Protein AF-A0A4Z1J0L3-F1 (afdb_monomer)

Foldseek 3Di:
DDFDPDFDWAFQDDDDDDDDDRDTDGDTQPDDDDDFDKDKDKDWDWDFAPPPVQDPVTDIDGPDIDIDDIDGDDPPPDPDDDDDPVRVVVLVSCVVVVHPHDDDDD

Organism: NCBI:txid278944

Secondary structure (DSSP, 8-state):
-BS----PPEE----SSS-----EE---TT-B--S-EEE-PEEEEEEEE--GGG-TT-EEEEEEEEEPPPEEEPSSS---PPP-HHHHHHHHHHHHTT---PPPP-

Structure (mmCIF, N/CA/C/O backbone):
data_AF-A0A4Z1J0L3-F1
#
_entry.id   AF-A0A4Z1J0L3-F1
#
loop_
_atom_site.group_PDB
_atom_site.id
_atom_site.type_symbol
_atom_site.label_atom_id
_atom_site.label_alt_id
_atom_site.label_comp_id
_atom_site.label_asym_id
_atom_site.label_entity_id
_atom_site.label_seq_id
_atom_site.pdbx_PDB_ins_code
_atom_site.Cartn_x
_atom_site.Cartn_y
_atom_site.Cartn_z
_atom_site.occupancy
_atom_site.B_iso_or_equiv
_atom_site.auth_seq_id
_atom_site.auth_comp_id
_atom_site.auth_asym_id
_atom_site.auth_atom_id
_atom_site.pdbx_PDB_model_num
ATOM 1 N N . MET A 1 1 ? 6.458 0.326 13.844 1.00 60.66 1 MET A N 1
ATOM 2 C CA . MET A 1 1 ? 5.663 -0.163 12.704 1.00 60.66 1 MET A CA 1
ATOM 3 C C . MET A 1 1 ? 6.322 -1.449 12.302 1.00 60.66 1 MET A C 1
ATOM 5 O O . MET A 1 1 ? 7.530 -1.417 12.104 1.00 60.66 1 MET A O 1
ATOM 9 N N . ASP A 1 2 ? 5.549 -2.521 12.225 1.00 79.81 2 ASP A N 1
ATOM 10 C CA . ASP A 1 2 ? 6.042 -3.841 11.836 1.00 79.81 2 ASP A CA 1
ATOM 11 C C . ASP A 1 2 ? 5.273 -4.323 10.597 1.00 79.81 2 ASP A C 1
ATOM 13 O O . ASP A 1 2 ? 4.259 -3.725 10.220 1.00 79.81 2 ASP A O 1
ATOM 17 N N . GLY A 1 3 ? 5.772 -5.390 9.970 1.00 80.50 3 GLY A N 1
ATOM 18 C CA . GLY A 1 3 ? 5.168 -6.009 8.791 1.00 80.50 3 GLY A CA 1
ATOM 19 C C . GL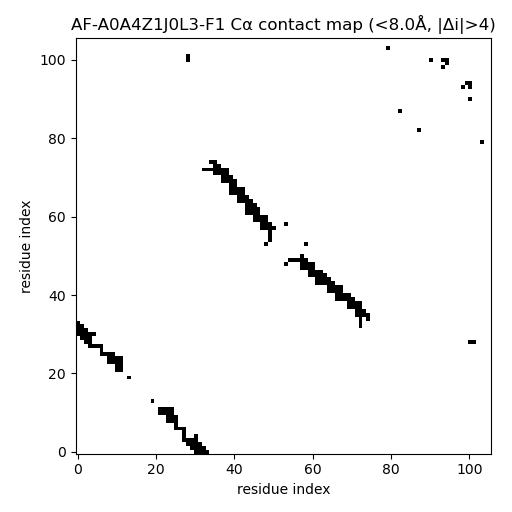Y A 1 3 ? 5.782 -5.587 7.458 1.00 80.50 3 GLY A C 1
ATOM 20 O O . GLY A 1 3 ? 6.717 -4.786 7.381 1.00 80.50 3 GLY A O 1
ATOM 21 N N . LYS A 1 4 ? 5.257 -6.170 6.378 1.00 83.06 4 LYS A N 1
ATOM 22 C CA . LYS A 1 4 ? 5.726 -5.919 5.012 1.00 83.06 4 LYS A CA 1
ATOM 23 C C . LYS A 1 4 ? 5.183 -4.573 4.509 1.00 83.06 4 LYS A C 1
ATOM 25 O O . LYS A 1 4 ? 3.983 -4.420 4.308 1.00 83.06 4 LYS A O 1
ATOM 30 N N . ALA A 1 5 ? 6.077 -3.609 4.279 1.00 86.06 5 ALA A N 1
ATOM 31 C CA . ALA A 1 5 ? 5.736 -2.256 3.812 1.00 86.06 5 ALA A CA 1
ATOM 32 C C . ALA A 1 5 ? 5.847 -2.064 2.285 1.00 86.06 5 ALA A C 1
ATOM 34 O O . ALA A 1 5 ? 5.616 -0.968 1.781 1.00 86.06 5 ALA A O 1
ATOM 35 N N . ALA A 1 6 ? 6.221 -3.113 1.553 1.00 89.56 6 ALA A N 1
ATOM 36 C CA . ALA A 1 6 ? 6.353 -3.101 0.102 1.00 89.56 6 ALA A CA 1
ATOM 37 C C . ALA A 1 6 ? 5.586 -4.280 -0.492 1.00 89.56 6 ALA A C 1
ATOM 39 O O . ALA A 1 6 ? 5.613 -5.380 0.060 1.00 89.56 6 ALA A O 1
ATOM 40 N N . ASP A 1 7 ? 4.938 -4.066 -1.629 1.00 90.88 7 ASP A N 1
ATOM 41 C CA . ASP A 1 7 ? 4.246 -5.124 -2.348 1.00 90.88 7 ASP A CA 1
ATOM 42 C C . ASP A 1 7 ? 4.419 -4.969 -3.859 1.00 90.88 7 ASP A C 1
ATOM 44 O O . ASP A 1 7 ? 4.763 -3.894 -4.348 1.00 90.88 7 ASP A O 1
ATOM 48 N N . SER A 1 8 ? 4.233 -6.067 -4.588 1.00 89.94 8 SER A N 1
ATOM 49 C CA . SER A 1 8 ? 4.215 -6.058 -6.053 1.00 89.94 8 SER A CA 1
ATOM 50 C C . SER A 1 8 ? 2.796 -5.822 -6.562 1.00 89.94 8 SER A C 1
ATOM 52 O O . SER A 1 8 ? 1.829 -6.082 -5.856 1.00 89.94 8 SER A O 1
ATOM 54 N N . ALA A 1 9 ? 2.666 -5.315 -7.785 1.00 89.25 9 ALA A N 1
ATOM 55 C CA . ALA A 1 9 ? 1.359 -5.101 -8.392 1.00 89.25 9 ALA A CA 1
ATOM 56 C C . ALA A 1 9 ? 0.695 -6.447 -8.728 1.00 89.25 9 ALA A C 1
ATOM 58 O O . ALA A 1 9 ? 1.249 -7.232 -9.501 1.00 89.25 9 ALA A O 1
ATOM 59 N N . HIS A 1 10 ? -0.505 -6.682 -8.195 1.00 89.56 10 HIS A N 1
ATOM 60 C CA . HIS A 1 10 ? -1.315 -7.863 -8.506 1.00 89.56 10 HIS A CA 1
ATOM 61 C C . HIS A 1 10 ? -2.397 -7.491 -9.524 1.00 89.56 10 HIS A C 1
ATOM 63 O O . HIS A 1 10 ? -3.227 -6.623 -9.233 1.00 89.56 10 HIS A O 1
ATOM 69 N N . PRO A 1 11 ? -2.402 -8.079 -10.731 1.00 87.69 11 PRO A N 1
ATOM 70 C CA . PRO A 1 11 ? -3.340 -7.697 -11.780 1.00 87.69 11 PRO A CA 1
ATOM 71 C C . PRO A 1 11 ? -4.773 -8.112 -11.430 1.00 87.69 11 PRO A C 1
ATOM 73 O O . PRO A 1 11 ? -5.037 -9.255 -11.071 1.00 87.69 11 PRO A O 1
ATOM 76 N N . ILE A 1 12 ? -5.734 -7.202 -11.602 1.00 84.81 12 ILE A N 1
ATOM 77 C CA . ILE A 1 12 ? -7.154 -7.510 -11.415 1.00 84.81 12 ILE A CA 1
ATOM 78 C C . ILE A 1 12 ? -7.697 -8.089 -12.722 1.00 84.81 12 ILE A C 1
ATOM 80 O O . ILE A 1 12 ? -7.923 -7.364 -13.694 1.00 84.81 12 ILE A O 1
ATOM 84 N N . ALA A 1 13 ? -7.945 -9.399 -12.749 1.00 70.75 13 ALA A N 1
ATOM 85 C CA . ALA A 1 13 ? -8.569 -10.055 -13.892 1.00 70.75 13 ALA A CA 1
ATOM 86 C C . ALA A 1 13 ? -10.034 -9.602 -14.043 1.00 70.75 13 ALA A C 1
ATOM 88 O O . ALA A 1 13 ? -10.950 -10.158 -13.436 1.00 70.75 13 ALA A O 1
ATOM 89 N N . GLN A 1 14 ? -10.288 -8.583 -14.866 1.00 63.62 14 GLN A N 1
ATOM 90 C CA . GLN A 1 14 ? -11.655 -8.221 -15.233 1.00 63.62 14 GLN A CA 1
ATOM 91 C C . GLN A 1 14 ? -12.171 -9.182 -16.309 1.00 63.62 14 GLN A C 1
ATOM 93 O O . GLN A 1 14 ? -11.582 -9.315 -17.385 1.00 63.62 14 GLN A O 1
ATOM 98 N N . ASN A 1 15 ? -13.297 -9.850 -16.034 1.00 53.78 15 ASN A N 1
ATOM 99 C CA . ASN A 1 15 ? -13.994 -10.651 -17.036 1.00 53.78 15 ASN A CA 1
ATOM 100 C C . ASN A 1 15 ? -14.260 -9.794 -18.284 1.00 53.78 15 ASN A C 1
ATOM 102 O O . ASN A 1 15 ? -14.799 -8.692 -18.202 1.00 53.78 15 ASN A O 1
ATOM 106 N N . ARG A 1 16 ? -13.819 -10.320 -19.430 1.00 50.62 16 ARG A N 1
ATOM 107 C CA . ARG A 1 16 ? -13.661 -9.680 -20.745 1.00 50.62 16 ARG A CA 1
ATOM 108 C C . ARG A 1 16 ? -14.931 -9.025 -21.308 1.00 50.62 16 ARG A C 1
ATOM 110 O O . ARG A 1 16 ? -15.495 -9.490 -22.297 1.00 50.62 16 ARG A O 1
ATOM 117 N N . SER A 1 17 ? -15.348 -7.895 -20.757 1.00 48.12 17 SER A N 1
ATOM 118 C CA . SER A 1 17 ? -16.427 -7.091 -21.327 1.00 48.12 17 SER A CA 1
ATOM 119 C C . SER A 1 17 ? -16.141 -5.600 -21.182 1.00 48.12 17 SER A C 1
ATOM 121 O O . SER A 1 17 ? -16.439 -4.995 -20.163 1.00 48.12 17 SER A O 1
ATOM 123 N N . ARG A 1 18 ? -15.642 -5.035 -22.292 1.00 48.31 18 ARG A N 1
ATOM 124 C CA . ARG A 1 18 ? -15.574 -3.604 -22.644 1.00 48.31 18 ARG A CA 1
ATOM 125 C C . ARG A 1 18 ? -14.543 -2.762 -21.877 1.00 48.31 18 ARG A C 1
ATOM 127 O O . ARG A 1 18 ? -14.848 -2.142 -20.869 1.00 48.31 18 ARG A O 1
ATOM 134 N N . GLY A 1 19 ? -13.365 -2.641 -22.497 1.00 50.09 19 GLY A N 1
ATOM 135 C CA . GLY A 1 19 ? -12.311 -1.691 -22.140 1.00 50.09 19 GLY A CA 1
ATOM 136 C C . GLY A 1 19 ? -11.351 -2.272 -21.113 1.00 50.09 19 GLY A C 1
ATOM 137 O O . GLY A 1 19 ? -11.691 -2.362 -19.941 1.00 50.09 19 GLY A O 1
ATOM 138 N N . VAL A 1 20 ? -10.160 -2.675 -21.560 1.00 52.72 20 VAL A N 1
ATOM 139 C CA . VAL A 1 20 ? -9.071 -3.091 -20.670 1.00 52.72 20 VAL A CA 1
ATOM 140 C C . VAL A 1 20 ? -8.729 -1.889 -19.798 1.00 52.72 20 VAL A C 1
ATOM 142 O O . VAL A 1 20 ? -8.154 -0.914 -20.273 1.00 52.72 20 VAL A O 1
ATOM 145 N N . ARG A 1 21 ? -9.161 -1.904 -18.540 1.00 57.72 21 ARG A N 1
ATOM 146 C CA . ARG A 1 21 ? -8.555 -1.049 -17.529 1.00 57.72 21 ARG A CA 1
ATOM 147 C C . ARG A 1 21 ? -7.432 -1.880 -16.935 1.00 57.72 21 ARG A C 1
ATOM 149 O O . ARG A 1 21 ? -7.724 -2.859 -16.253 1.00 57.72 21 ARG A O 1
ATOM 156 N N . ASP A 1 22 ? -6.190 -1.503 -17.227 1.00 74.25 22 ASP A N 1
ATOM 157 C CA . ASP A 1 22 ? -4.996 -2.041 -16.573 1.00 74.25 22 ASP A CA 1
ATOM 158 C C . ASP A 1 22 ? -5.059 -1.655 -15.093 1.00 74.25 22 ASP A C 1
ATOM 160 O O . ASP A 1 22 ? -4.598 -0.597 -14.670 1.00 74.25 22 ASP A O 1
ATOM 164 N N . GLN A 1 23 ? -5.766 -2.469 -14.315 1.00 84.50 23 GLN A N 1
ATOM 165 C CA . GLN A 1 23 ? -5.942 -2.280 -12.887 1.00 84.50 23 GLN A CA 1
ATOM 166 C C . GLN A 1 23 ? -5.125 -3.324 -12.157 1.00 84.50 23 GLN A C 1
ATOM 168 O O . GLN A 1 23 ? -5.178 -4.513 -12.470 1.00 84.50 23 GLN A O 1
ATOM 173 N N . ALA A 1 24 ? -4.413 -2.860 -11.145 1.00 88.62 24 ALA A N 1
ATOM 174 C CA . ALA A 1 24 ? -3.740 -3.706 -10.190 1.00 88.62 24 ALA A CA 1
ATOM 175 C C . ALA A 1 24 ? -4.134 -3.286 -8.778 1.00 88.62 24 ALA A C 1
ATOM 177 O O . ALA A 1 24 ? -4.603 -2.165 -8.552 1.00 88.62 24 ALA A O 1
ATOM 178 N N . TYR A 1 25 ? -3.937 -4.192 -7.834 1.00 90.94 25 TYR A N 1
ATOM 179 C CA . TYR A 1 25 ? -4.018 -3.893 -6.418 1.00 90.94 25 TYR A CA 1
ATOM 180 C C . TYR A 1 25 ? -2.677 -4.168 -5.737 1.00 90.94 25 TYR A C 1
ATOM 182 O O . TYR A 1 25 ? -1.829 -4.890 -6.257 1.00 90.94 25 TYR A O 1
ATOM 190 N N . PHE A 1 26 ? -2.517 -3.575 -4.558 1.00 90.88 26 PHE A N 1
ATOM 191 C CA . PHE A 1 26 ? -1.401 -3.800 -3.646 1.00 90.88 26 PHE A CA 1
ATOM 192 C C . PHE A 1 26 ? -1.986 -4.195 -2.294 1.00 90.88 26 PHE A C 1
ATOM 194 O O . PHE A 1 26 ? -3.007 -3.632 -1.879 1.00 90.88 26 PHE A O 1
ATOM 201 N N . PHE A 1 27 ? -1.371 -5.158 -1.620 1.00 90.44 27 PHE A N 1
ATOM 202 C CA . PHE A 1 27 ? -1.908 -5.746 -0.403 1.00 90.44 27 PHE A CA 1
ATOM 203 C C . PHE A 1 27 ? -0.851 -5.788 0.706 1.00 90.44 27 PHE A C 1
ATOM 205 O O . PHE A 1 27 ? 0.236 -6.336 0.549 1.00 90.44 27 PHE A O 1
ATOM 212 N N . PHE A 1 28 ? -1.185 -5.194 1.854 1.00 89.88 28 PHE A N 1
ATOM 213 C CA . PHE A 1 28 ? -0.291 -5.054 3.008 1.00 89.88 28 PHE A CA 1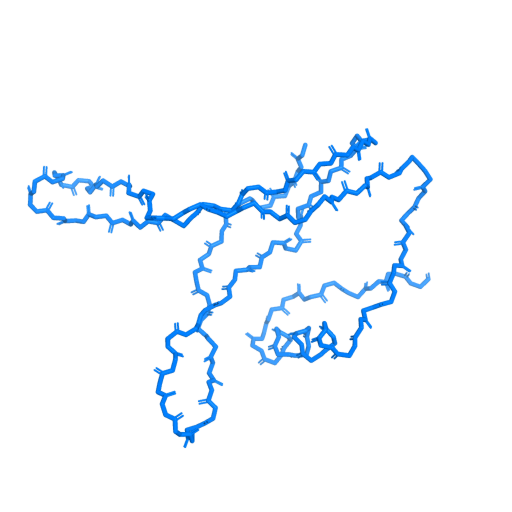
ATOM 214 C C . PHE A 1 28 ? -0.949 -5.674 4.257 1.00 89.88 28 PHE A C 1
ATOM 216 O O . PHE A 1 28 ? -1.387 -4.931 5.138 1.00 89.88 28 PHE A O 1
ATOM 223 N N . PRO A 1 29 ? -1.093 -7.014 4.325 1.00 85.62 29 PRO A N 1
ATOM 224 C CA . PRO A 1 29 ? -1.864 -7.686 5.380 1.00 85.62 29 PRO A CA 1
ATOM 225 C C . PRO A 1 29 ? -1.273 -7.493 6.778 1.00 85.62 29 PRO A C 1
ATOM 227 O O . PRO A 1 29 ? -2.016 -7.394 7.750 1.00 85.62 29 PRO A O 1
ATOM 230 N N . ASP A 1 30 ? 0.053 -7.393 6.862 1.00 84.88 30 ASP A N 1
ATOM 231 C CA . ASP A 1 30 ? 0.781 -7.404 8.133 1.00 84.88 30 ASP A CA 1
ATOM 232 C C . ASP A 1 30 ? 1.172 -6.005 8.618 1.00 84.88 30 ASP A C 1
ATOM 234 O O . ASP A 1 30 ? 1.929 -5.871 9.578 1.00 84.88 30 ASP A O 1
ATOM 238 N N . LEU A 1 31 ? 0.705 -4.947 7.947 1.00 87.81 31 LEU A N 1
ATOM 239 C CA . LEU A 1 31 ? 1.056 -3.579 8.314 1.00 87.81 31 LEU A CA 1
ATOM 240 C C . LEU A 1 31 ? 0.435 -3.210 9.670 1.00 87.81 31 LEU A C 1
ATOM 242 O O . LEU A 1 31 ? -0.768 -2.967 9.768 1.00 87.81 31 LEU A O 1
ATOM 246 N N . ALA A 1 32 ? 1.274 -3.104 10.703 1.00 86.44 32 ALA A N 1
ATOM 247 C CA . ALA A 1 32 ? 0.843 -2.823 12.071 1.00 86.44 32 ALA A CA 1
ATOM 248 C C . ALA A 1 32 ? 1.374 -1.480 12.606 1.00 86.44 32 ALA A C 1
ATOM 250 O O . ALA A 1 32 ? 2.568 -1.159 12.516 1.00 86.44 32 ALA A O 1
ATOM 251 N N . ILE A 1 33 ? 0.478 -0.705 13.227 1.00 88.44 33 ILE A N 1
ATOM 252 C CA . ILE A 1 33 ? 0.790 0.534 13.951 1.00 88.44 33 ILE A CA 1
ATOM 253 C C . ILE A 1 33 ? 0.495 0.305 15.435 1.00 88.44 33 ILE A C 1
ATOM 255 O O . ILE A 1 33 ? -0.659 0.162 15.819 1.00 88.44 33 ILE A O 1
ATOM 259 N N . HIS A 1 34 ? 1.543 0.279 16.257 1.00 86.81 34 HIS A N 1
ATOM 260 C CA . HIS A 1 34 ? 1.434 -0.066 17.684 1.00 86.81 34 HIS A CA 1
ATOM 261 C C . HIS A 1 34 ? 1.171 1.127 18.599 1.00 86.81 34 HIS A C 1
ATOM 263 O O . HIS A 1 34 ? 0.660 0.963 19.699 1.00 86.81 34 HIS A O 1
ATOM 269 N N . ALA A 1 35 ? 1.567 2.325 18.172 1.00 90.31 35 ALA A N 1
ATOM 270 C CA . ALA A 1 35 ? 1.397 3.529 18.970 1.00 90.31 35 ALA A CA 1
ATOM 271 C C . ALA A 1 35 ? 0.028 4.164 18.675 1.00 90.31 35 ALA A C 1
ATOM 273 O O . ALA A 1 35 ? -0.292 4.365 17.497 1.00 90.31 35 ALA A O 1
ATOM 274 N N . PRO A 1 36 ? -0.766 4.513 19.704 1.00 91.94 36 PRO A N 1
ATOM 275 C CA . PRO A 1 36 ? -1.988 5.277 19.515 1.00 91.94 36 PRO A CA 1
ATOM 276 C C . PRO A 1 36 ? -1.702 6.635 18.874 1.00 91.94 36 PRO A C 1
ATOM 278 O O . PRO A 1 36 ? -0.704 7.294 19.175 1.00 91.94 36 PRO A O 1
ATOM 281 N N . GLY A 1 37 ? -2.595 7.076 17.993 1.00 93.44 37 GLY A N 1
ATOM 282 C CA . GLY A 1 37 ? -2.428 8.337 17.286 1.00 93.44 37 GLY A CA 1
ATOM 283 C C . GLY A 1 37 ? -3.223 8.426 15.993 1.00 93.44 37 GLY A C 1
ATOM 284 O O . GLY A 1 37 ? -3.956 7.517 15.603 1.00 93.44 37 GLY A O 1
ATOM 285 N N . ARG A 1 38 ? -3.074 9.561 15.309 1.00 94.50 38 ARG A N 1
ATOM 286 C CA . ARG A 1 38 ? -3.706 9.814 14.014 1.00 94.50 38 ARG A CA 1
ATOM 287 C C . ARG A 1 38 ? -2.657 9.781 12.913 1.00 94.50 38 ARG A C 1
ATOM 289 O O . ARG A 1 38 ? -1.760 10.619 12.878 1.00 94.50 38 ARG A O 1
ATOM 296 N N . TYR A 1 39 ? -2.828 8.855 11.983 1.00 94.31 39 TYR A N 1
ATOM 297 C CA . TYR A 1 39 ? -1.883 8.571 10.913 1.00 94.31 39 TYR A CA 1
ATOM 298 C C . TYR A 1 39 ? -2.512 8.805 9.539 1.00 94.31 39 TYR A C 1
ATOM 300 O O . TYR A 1 39 ? -3.734 8.840 9.378 1.00 94.31 39 TYR A O 1
ATOM 308 N N . ARG A 1 40 ? -1.661 8.961 8.529 1.00 95.31 40 ARG A N 1
ATOM 309 C CA . ARG A 1 40 ? -1.992 8.747 7.117 1.00 95.31 40 ARG A CA 1
ATOM 310 C C . ARG A 1 40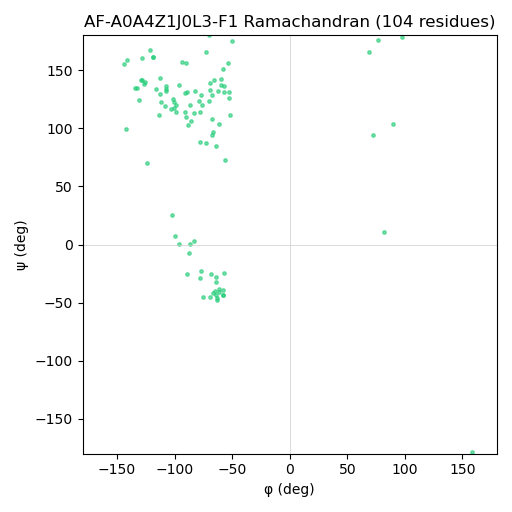 ? -0.932 7.818 6.555 1.00 95.31 40 ARG A C 1
ATOM 312 O O . ARG A 1 40 ? 0.235 7.945 6.925 1.00 95.31 40 ARG A O 1
ATOM 319 N N . LEU A 1 41 ? -1.336 6.896 5.695 1.00 93.19 41 LEU A N 1
ATOM 320 C CA . LEU A 1 41 ? -0.391 6.076 4.955 1.00 93.19 41 LEU A CA 1
ATOM 321 C C . LEU A 1 41 ? -0.100 6.787 3.638 1.00 93.19 41 LEU A C 1
ATOM 323 O O . LEU A 1 41 ? -1.035 7.181 2.943 1.00 93.19 41 LEU A O 1
ATOM 327 N N . ARG A 1 42 ? 1.181 6.946 3.312 1.00 95.19 42 ARG A N 1
ATOM 328 C CA . ARG A 1 42 ? 1.614 7.380 1.986 1.00 95.19 42 ARG A CA 1
ATOM 329 C C . ARG A 1 42 ? 2.025 6.152 1.197 1.00 95.19 42 ARG A C 1
ATO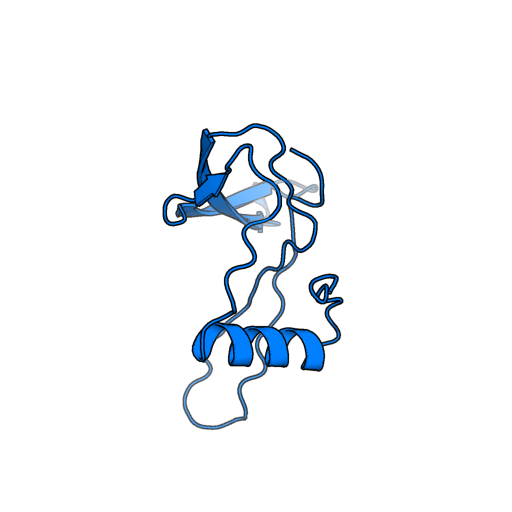M 331 O O . ARG A 1 42 ? 2.941 5.444 1.611 1.00 95.19 42 ARG A O 1
ATOM 338 N N . ILE A 1 43 ? 1.354 5.917 0.081 1.00 93.25 43 ILE A N 1
ATOM 339 C CA . ILE A 1 43 ? 1.660 4.834 -0.845 1.00 93.25 43 ILE A CA 1
ATOM 340 C C . ILE A 1 43 ? 2.433 5.432 -2.013 1.00 93.25 43 ILE A C 1
ATOM 342 O O . ILE A 1 43 ? 1.946 6.353 -2.666 1.00 93.25 43 ILE A O 1
ATOM 346 N N . SER A 1 44 ? 3.633 4.915 -2.257 1.00 94.56 44 SER A N 1
ATOM 347 C CA . SER A 1 44 ? 4.493 5.351 -3.355 1.00 94.56 44 SER A CA 1
ATOM 348 C C . SER A 1 44 ? 4.603 4.242 -4.393 1.00 94.56 44 SER A C 1
ATOM 350 O O . SER A 1 44 ? 5.023 3.133 -4.062 1.00 94.56 44 SER A O 1
ATOM 352 N N . LEU A 1 45 ? 4.242 4.542 -5.639 1.00 92.88 45 LEU A N 1
ATOM 353 C CA . LEU A 1 45 ? 4.392 3.623 -6.758 1.00 92.88 45 LEU A CA 1
ATOM 354 C C . LEU A 1 45 ? 5.822 3.712 -7.292 1.00 92.88 45 LEU A C 1
ATOM 356 O O . LEU A 1 45 ? 6.232 4.745 -7.822 1.00 92.88 45 LEU A O 1
ATOM 360 N N . MET A 1 46 ? 6.566 2.621 -7.129 1.00 91.81 46 MET A N 1
ATOM 361 C CA . MET A 1 46 ? 7.957 2.517 -7.556 1.00 91.81 46 MET A CA 1
ATOM 362 C C . MET A 1 46 ? 8.073 1.619 -8.782 1.00 91.81 46 MET A C 1
ATOM 364 O O . MET A 1 46 ? 7.496 0.530 -8.816 1.00 91.81 46 MET A O 1
ATOM 368 N N . ARG A 1 47 ? 8.872 2.048 -9.758 1.00 89.69 47 ARG A N 1
ATOM 369 C CA . ARG A 1 47 ? 9.204 1.285 -10.961 1.00 89.69 47 ARG A CA 1
ATOM 370 C C . ARG A 1 47 ? 10.716 1.195 -11.117 1.00 89.69 47 ARG A C 1
ATOM 372 O O . ARG A 1 47 ? 11.427 2.176 -10.920 1.00 89.69 47 ARG A O 1
ATOM 379 N N . MET A 1 48 ? 11.191 0.011 -11.492 1.00 89.00 48 MET A N 1
ATOM 380 C CA . MET A 1 48 ? 12.567 -0.166 -11.948 1.00 89.00 48 MET A CA 1
ATOM 381 C C . MET A 1 48 ? 12.689 0.362 -13.377 1.00 89.00 48 MET A C 1
ATOM 383 O O . MET A 1 48 ? 12.004 -0.123 -14.280 1.00 89.00 48 MET A O 1
ATOM 387 N N . ASP A 1 49 ? 13.551 1.351 -13.571 1.00 86.50 49 ASP A N 1
ATOM 388 C CA . ASP A 1 49 ? 13.952 1.860 -14.870 1.00 86.50 49 ASP A CA 1
ATOM 389 C C . ASP A 1 49 ? 15.296 1.251 -15.281 1.00 86.50 49 ASP A C 1
ATOM 391 O O . ASP A 1 49 ? 16.333 1.514 -14.676 1.00 86.50 49 ASP A O 1
ATOM 395 N N . TYR A 1 50 ? 15.265 0.447 -16.340 1.00 83.44 50 TYR A N 1
ATOM 396 C CA . TYR A 1 50 ? 16.449 -0.141 -16.967 1.00 83.44 50 TYR A CA 1
ATOM 397 C C . TYR A 1 50 ? 16.838 0.603 -18.248 1.00 83.44 50 TYR A C 1
ATOM 399 O O . TYR A 1 50 ? 17.413 0.010 -19.165 1.00 83.44 50 TYR A O 1
ATOM 407 N N . SER A 1 51 ? 16.473 1.883 -18.366 1.00 83.44 51 SER A N 1
ATOM 408 C CA . SER A 1 51 ? 16.901 2.696 -19.497 1.00 83.44 51 SER A CA 1
ATOM 409 C C . SER A 1 51 ? 18.437 2.735 -19.581 1.00 83.44 51 SER A C 1
ATOM 411 O O . SER A 1 51 ? 19.123 2.633 -18.560 1.00 83.44 51 SER A O 1
ATOM 413 N N . PRO A 1 52 ? 19.014 2.894 -20.786 1.00 77.94 52 PRO A N 1
ATOM 414 C CA . PRO A 1 52 ? 20.468 2.924 -20.959 1.00 77.94 52 PRO A CA 1
ATOM 415 C C . PRO A 1 52 ? 21.168 4.015 -20.134 1.00 77.94 52 PRO A C 1
ATOM 417 O O . PRO A 1 52 ? 22.353 3.893 -19.832 1.00 77.94 52 PRO A O 1
ATOM 420 N N . GLU A 1 53 ? 20.438 5.075 -19.778 1.00 81.88 53 GLU A N 1
ATOM 421 C CA . GLU A 1 53 ? 20.924 6.206 -18.981 1.00 81.88 53 GLU A CA 1
ATOM 422 C C . GLU A 1 53 ? 21.018 5.877 -17.482 1.00 81.88 53 GLU A C 1
ATOM 424 O O . GLU A 1 53 ? 21.807 6.488 -16.764 1.00 81.88 53 GLU A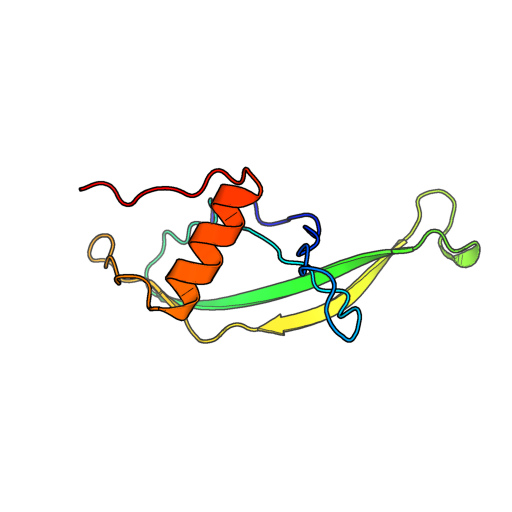 O 1
ATOM 429 N N . SER A 1 54 ? 20.265 4.875 -17.021 1.00 76.69 54 SER A N 1
ATOM 430 C CA . SER A 1 54 ? 20.126 4.490 -15.611 1.00 76.69 54 SER A CA 1
ATOM 431 C C . SER A 1 54 ? 21.205 3.509 -15.123 1.00 76.69 54 SER A C 1
ATOM 433 O O . SER A 1 54 ? 21.225 3.140 -13.950 1.00 76.69 54 SER A O 1
ATOM 435 N N . GLY A 1 55 ? 22.147 3.121 -15.992 1.00 76.12 55 GLY A N 1
ATOM 436 C CA . GLY A 1 55 ? 23.252 2.220 -15.652 1.00 76.12 55 GLY A CA 1
ATOM 437 C C . GLY A 1 55 ? 22.853 0.735 -15.562 1.00 76.12 55 GLY A C 1
ATOM 438 O O . GLY A 1 55 ? 21.686 0.386 -15.729 1.00 76.12 55 GLY A O 1
ATOM 439 N N . PRO A 1 56 ? 23.822 -0.173 -15.327 1.00 75.12 56 PRO A N 1
ATOM 440 C CA . PRO A 1 56 ? 23.604 -1.623 -15.399 1.00 75.12 56 PRO A CA 1
ATOM 441 C C . PRO A 1 56 ? 22.693 -2.170 -14.290 1.00 75.12 56 PRO A C 1
ATOM 443 O O . PRO A 1 56 ? 22.043 -3.193 -14.493 1.00 75.12 56 PRO A O 1
ATOM 446 N N . ASP A 1 57 ? 22.618 -1.484 -13.150 1.00 81.56 57 ASP A N 1
ATOM 447 C CA . ASP A 1 57 ? 21.811 -1.904 -12.000 1.00 81.56 57 ASP A CA 1
ATOM 448 C C . ASP A 1 57 ? 20.357 -1.391 -12.074 1.00 81.56 57 ASP A C 1
ATOM 450 O O . ASP A 1 57 ? 19.505 -1.804 -11.283 1.00 81.56 57 ASP A O 1
ATOM 454 N N . GLY A 1 58 ? 20.061 -0.526 -13.054 1.00 81.50 58 GLY A N 1
ATOM 455 C CA . GLY A 1 58 ? 18.804 0.206 -13.161 1.00 81.50 58 GLY A CA 1
ATOM 456 C C . GLY A 1 58 ? 18.633 1.267 -12.067 1.00 81.50 58 GLY A C 1
ATOM 457 O O . GLY A 1 58 ? 19.331 1.290 -11.054 1.00 81.50 58 GLY A O 1
ATOM 458 N N . ALA A 1 59 ? 17.672 2.164 -12.266 1.00 82.88 59 ALA A N 1
ATOM 459 C CA . ALA A 1 59 ? 17.288 3.182 -11.296 1.00 82.88 59 ALA A CA 1
ATOM 460 C C . ALA A 1 59 ? 15.875 2.911 -10.771 1.00 82.88 59 ALA A C 1
ATOM 462 O O . ALA A 1 59 ? 14.993 2.493 -11.515 1.00 82.88 59 ALA A O 1
ATOM 463 N N . VAL A 1 60 ? 15.627 3.179 -9.488 1.00 86.06 60 VAL A N 1
ATOM 464 C CA . VAL A 1 60 ? 14.262 3.172 -8.944 1.00 86.06 60 VAL A CA 1
ATOM 465 C C . VAL A 1 60 ? 13.652 4.550 -9.154 1.00 86.06 60 VAL A C 1
ATOM 467 O O . VAL A 1 60 ? 14.155 5.542 -8.626 1.00 86.06 60 VAL A O 1
ATOM 470 N N . VAL A 1 61 ? 12.545 4.603 -9.887 1.00 89.62 61 VAL A N 1
ATOM 471 C CA . VAL A 1 61 ? 11.776 5.826 -10.121 1.00 89.62 61 VAL A CA 1
ATOM 472 C C . VAL A 1 61 ? 10.475 5.761 -9.328 1.00 89.62 61 VAL A C 1
ATOM 474 O O . VAL A 1 61 ? 9.765 4.756 -9.354 1.00 89.62 61 VAL A O 1
ATOM 477 N N . CYS A 1 62 ? 10.167 6.841 -8.610 1.00 90.56 62 CYS A N 1
ATOM 478 C CA . CYS A 1 62 ? 8.871 7.030 -7.965 1.00 90.56 62 CYS A CA 1
ATOM 479 C C . CYS A 1 62 ? 7.933 7.707 -8.967 1.00 90.56 62 CYS A C 1
ATOM 481 O O . CYS A 1 62 ? 8.046 8.913 -9.179 1.00 90.56 62 CYS A O 1
ATOM 483 N N . ASP A 1 63 ? 7.031 6.939 -9.574 1.00 89.19 63 ASP A N 1
ATOM 484 C CA . ASP A 1 63 ? 6.107 7.455 -10.589 1.00 89.19 63 ASP A CA 1
ATOM 485 C C . ASP A 1 63 ? 4.981 8.279 -9.940 1.00 89.19 63 ASP A C 1
ATOM 487 O O . ASP A 1 63 ? 4.676 9.383 -10.388 1.00 89.19 63 ASP A O 1
ATOM 491 N N . GLU A 1 64 ? 4.391 7.779 -8.848 1.00 90.94 64 GLU A N 1
ATOM 492 C CA . GLU A 1 64 ? 3.264 8.428 -8.166 1.00 90.94 64 GLU A CA 1
ATOM 493 C C . GLU A 1 64 ? 3.324 8.269 -6.642 1.00 90.94 64 GLU A C 1
ATOM 495 O O . GLU A 1 64 ? 3.909 7.321 -6.114 1.00 90.94 64 GLU A O 1
ATOM 500 N N . GLN A 1 65 ? 2.686 9.198 -5.924 1.00 94.44 65 GLN A N 1
ATOM 501 C CA . GLN A 1 65 ? 2.456 9.104 -4.481 1.00 94.44 65 GLN A CA 1
ATOM 502 C C . GLN A 1 65 ? 1.015 9.482 -4.151 1.00 94.44 65 GLN A C 1
ATOM 504 O O . GLN A 1 65 ? 0.509 10.499 -4.625 1.00 94.44 65 GLN A O 1
ATOM 509 N N . VAL A 1 66 ? 0.368 8.686 -3.302 1.00 93.88 66 VAL A N 1
ATOM 510 C CA . VAL A 1 66 ? -0.988 8.950 -2.819 1.00 93.88 66 VAL A CA 1
ATOM 511 C C . VAL A 1 66 ? -1.062 8.787 -1.307 1.00 93.88 66 VAL A C 1
ATOM 513 O O . VAL A 1 66 ? -0.566 7.812 -0.744 1.00 93.88 66 VAL A O 1
ATOM 516 N N . ASP A 1 67 ? -1.711 9.742 -0.646 1.00 94.75 67 ASP A N 1
ATOM 517 C CA . ASP A 1 67 ? -1.980 9.678 0.786 1.00 94.75 67 ASP A CA 1
ATOM 518 C C . ASP A 1 67 ? -3.382 9.124 1.046 1.00 94.75 67 ASP A C 1
ATOM 520 O O . ASP A 1 67 ? -4.367 9.516 0.413 1.00 94.75 67 ASP A O 1
ATOM 524 N N . THR A 1 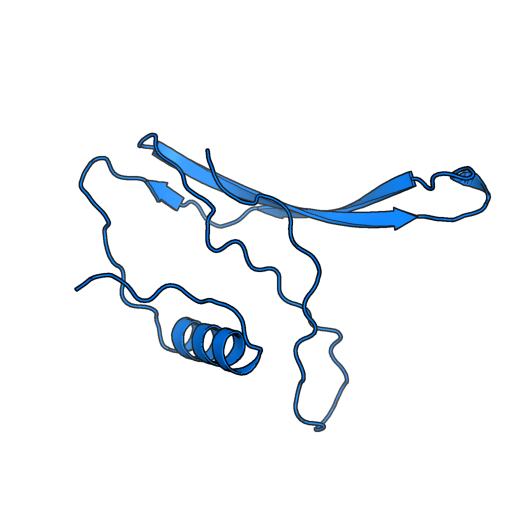68 ? -3.503 8.241 2.033 1.00 92.38 68 THR A N 1
ATOM 525 C CA . THR A 1 68 ? -4.805 7.748 2.475 1.00 92.38 68 THR A CA 1
ATOM 526 C C . THR A 1 68 ? -5.576 8.815 3.252 1.00 92.38 68 THR A C 1
ATOM 528 O O . THR A 1 68 ? -5.033 9.779 3.805 1.00 92.38 68 THR A O 1
ATOM 531 N N . ARG A 1 69 ? -6.879 8.567 3.426 1.00 92.12 69 ARG A N 1
ATOM 532 C CA . ARG A 1 69 ? -7.646 9.186 4.516 1.00 92.12 69 ARG A CA 1
ATOM 533 C C . ARG A 1 69 ? -6.970 8.933 5.871 1.00 92.12 69 ARG A C 1
ATOM 535 O O . ARG A 1 69 ? -6.217 7.971 6.029 1.00 92.12 69 ARG A O 1
ATOM 542 N N . SER A 1 70 ? -7.247 9.802 6.845 1.00 92.56 70 SER A N 1
ATOM 543 C CA . SER A 1 70 ? -6.727 9.630 8.205 1.00 92.56 70 SER A CA 1
ATOM 544 C C . SER A 1 70 ? -7.201 8.315 8.822 1.00 92.56 70 SER A C 1
ATOM 546 O O . SER A 1 70 ? -8.379 7.980 8.724 1.00 92.56 70 SER A O 1
ATOM 548 N N . ILE A 1 71 ? -6.281 7.631 9.492 1.00 90.00 71 ILE A N 1
ATOM 549 C CA . ILE A 1 71 ? -6.508 6.424 10.281 1.00 90.00 71 ILE A CA 1
ATOM 550 C C . ILE A 1 71 ? -6.261 6.797 11.741 1.00 90.00 71 ILE A C 1
ATOM 552 O O . ILE A 1 71 ? -5.236 7.404 12.055 1.00 90.00 71 ILE A O 1
ATOM 556 N N . THR A 1 72 ? -7.197 6.462 12.621 1.00 90.69 72 THR A N 1
ATOM 557 C CA . THR A 1 72 ? -7.032 6.627 14.068 1.00 90.69 72 THR A CA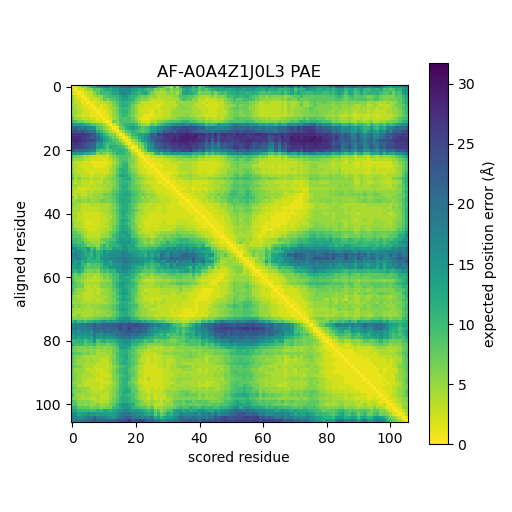 1
ATOM 558 C C . THR A 1 72 ? -6.699 5.270 14.666 1.00 90.69 72 THR A C 1
ATOM 560 O O . THR A 1 72 ? -7.439 4.312 14.455 1.00 90.69 72 THR A O 1
ATOM 563 N N . VAL A 1 73 ? -5.586 5.198 15.388 1.00 88.81 73 VAL A N 1
ATOM 564 C CA . VAL A 1 73 ? -5.184 4.040 16.187 1.00 88.81 73 VAL A CA 1
ATOM 565 C C . VAL A 1 73 ? -5.490 4.387 17.635 1.00 88.81 73 VAL A C 1
ATOM 567 O O . VAL A 1 73 ? -4.957 5.363 18.166 1.00 88.81 73 VAL A O 1
ATOM 570 N N . GLU A 1 74 ? -6.403 3.636 18.236 1.00 88.44 74 GLU A N 1
ATOM 571 C CA . GLU A 1 74 ? -6.831 3.824 19.620 1.00 88.44 74 GLU A CA 1
ATOM 572 C C . GLU A 1 74 ? -6.017 2.932 20.561 1.00 88.44 74 GLU A C 1
ATOM 574 O O . GLU A 1 74 ? -5.429 1.938 20.144 1.00 88.44 74 GLU A O 1
ATOM 579 N N . GLU A 1 75 ? -5.960 3.316 21.835 1.00 83.06 75 GLU A N 1
ATOM 580 C CA . GLU A 1 75 ? -5.280 2.547 22.884 1.00 83.06 75 GLU A CA 1
ATOM 581 C C . GLU A 1 75 ? -6.117 1.347 23.356 1.00 83.06 75 GLU A C 1
ATOM 583 O O . GLU A 1 75 ? -5.577 0.315 23.752 1.00 83.06 75 GLU A O 1
ATOM 588 N N . SER A 1 76 ? -7.448 1.456 23.275 1.00 71.88 76 SER A N 1
ATOM 589 C CA . SER A 1 76 ? -8.353 0.320 23.440 1.00 71.88 76 SER A CA 1
ATOM 590 C C . SER A 1 76 ? -8.151 -0.682 22.302 1.00 71.88 76 SER A C 1
ATOM 592 O O . SER A 1 76 ? -7.920 -0.279 21.165 1.00 71.88 76 SER A O 1
ATOM 594 N N . GLY A 1 77 ? -8.228 -1.980 22.629 1.00 64.62 77 GLY A N 1
ATOM 595 C CA . GLY A 1 77 ? -7.997 -3.102 21.711 1.00 64.62 77 GLY A CA 1
ATOM 596 C C . GLY A 1 77 ? -8.777 -3.023 20.387 1.00 64.62 77 GLY A C 1
ATOM 597 O O . GLY A 1 77 ? -9.593 -2.128 20.190 1.00 64.62 77 GLY A O 1
ATOM 598 N N . PRO A 1 78 ? -8.539 -3.956 19.452 1.00 64.69 78 PRO A N 1
ATOM 599 C CA . PRO A 1 78 ? -8.949 -3.806 18.060 1.00 64.69 78 PRO A CA 1
ATOM 600 C C . PRO A 1 78 ? -10.435 -3.448 17.917 1.00 64.69 78 PRO A C 1
ATOM 602 O O . PRO A 1 78 ? -11.323 -4.265 18.158 1.00 64.69 78 PRO A O 1
ATOM 605 N N . ASN A 1 79 ? -10.706 -2.217 17.474 1.00 65.88 79 ASN A N 1
ATOM 606 C CA . ASN A 1 79 ? -12.037 -1.803 17.047 1.00 65.88 79 ASN A CA 1
ATOM 607 C C . ASN A 1 79 ? -12.335 -2.461 15.700 1.00 65.88 79 ASN A C 1
ATOM 609 O O . ASN A 1 79 ? -12.069 -1.904 14.631 1.00 65.88 79 ASN A O 1
ATOM 613 N N . TYR A 1 80 ? -12.878 -3.677 15.748 1.00 70.31 80 TYR A N 1
ATOM 614 C CA . TYR A 1 80 ? -13.295 -4.397 14.554 1.00 70.31 80 TYR A CA 1
ATOM 615 C C . TYR A 1 80 ? -14.478 -3.680 13.897 1.00 70.31 80 TYR A C 1
ATOM 617 O O . TYR A 1 80 ? -15.642 -3.871 14.255 1.00 70.31 80 TYR A O 1
ATOM 625 N N . SER A 1 81 ? -14.186 -2.857 12.894 1.00 74.44 81 SER A N 1
ATOM 626 C CA . SER A 1 81 ? -15.210 -2.361 11.982 1.00 74.44 81 SER A CA 1
ATOM 627 C C . SER A 1 81 ? -15.564 -3.467 10.989 1.00 74.44 81 SER A C 1
ATOM 629 O O . SER A 1 81 ? -14.700 -4.091 10.374 1.00 74.44 81 SER A O 1
ATOM 631 N N . ARG A 1 82 ? -16.862 -3.759 10.855 1.00 81.06 82 ARG A N 1
ATOM 632 C CA . ARG A 1 82 ? -17.324 -4.724 9.854 1.00 81.06 82 ARG A CA 1
ATOM 633 C C . ARG A 1 82 ? -17.095 -4.139 8.457 1.00 81.06 82 ARG A C 1
ATOM 635 O O . ARG A 1 82 ? -17.595 -3.040 8.209 1.00 81.06 82 ARG A O 1
ATOM 642 N N . PRO A 1 83 ? -16.445 -4.879 7.539 1.00 85.75 83 PRO A N 1
ATOM 643 C CA . PRO A 1 83 ? -16.266 -4.417 6.173 1.00 85.75 83 PRO A CA 1
ATOM 644 C C . PRO A 1 83 ? -17.607 -4.103 5.500 1.00 85.75 83 PRO A C 1
ATOM 646 O O . PRO A 1 83 ? -18.581 -4.863 5.610 1.00 85.75 83 PRO A O 1
ATOM 649 N N . ASN A 1 84 ? -17.666 -2.984 4.784 1.00 88.69 84 ASN A N 1
ATOM 650 C CA . ASN A 1 84 ? -18.841 -2.572 4.024 1.00 88.69 84 ASN A CA 1
ATOM 651 C C . ASN A 1 84 ? -19.069 -3.478 2.789 1.00 88.69 84 ASN A C 1
ATOM 653 O O . ASN A 1 84 ? -18.376 -4.473 2.577 1.00 88.69 84 ASN A O 1
ATOM 657 N N . SER A 1 85 ? -20.113 -3.227 1.991 1.00 90.50 85 SER A N 1
ATOM 658 C CA . SER A 1 85 ? -20.416 -4.069 0.816 1.00 90.50 85 SER A CA 1
ATOM 659 C C . SER A 1 85 ? -19.289 -4.079 -0.222 1.00 90.50 85 SER A C 1
ATOM 661 O O . SER A 1 85 ? -18.964 -5.144 -0.737 1.00 90.50 85 SER A O 1
ATOM 663 N N . GLN A 1 86 ? -18.669 -2.929 -0.492 1.00 87.75 86 GLN A N 1
ATOM 664 C CA . GLN A 1 86 ? -17.562 -2.810 -1.443 1.00 87.75 86 GLN A CA 1
ATOM 665 C C . GLN A 1 86 ? -16.304 -3.499 -0.910 1.00 87.75 86 GLN A C 1
ATOM 667 O O . GLN A 1 86 ? -15.690 -4.290 -1.620 1.00 87.75 86 GLN A O 1
ATOM 672 N N . GLU A 1 87 ? -15.971 -3.274 0.362 1.00 89.25 87 GLU A N 1
ATOM 673 C CA . GLU A 1 87 ? -14.829 -3.918 1.020 1.00 89.25 87 GLU A CA 1
ATOM 674 C C . GLU A 1 87 ? -14.989 -5.443 1.046 1.00 89.25 87 GLU A C 1
ATOM 676 O O . GLU A 1 87 ? -14.030 -6.159 0.788 1.00 89.25 87 GLU A O 1
ATOM 681 N N . ARG A 1 88 ? -16.203 -5.969 1.264 1.00 90.50 88 ARG A N 1
ATOM 682 C CA . ARG A 1 88 ? -16.464 -7.420 1.199 1.00 90.50 88 ARG A CA 1
ATOM 683 C C . ARG A 1 88 ? -16.264 -8.006 -0.194 1.00 90.50 88 ARG A C 1
ATOM 685 O O . ARG A 1 88 ? -15.736 -9.109 -0.305 1.00 90.50 88 ARG A O 1
ATOM 692 N N . VAL A 1 89 ? -16.684 -7.293 -1.240 1.00 90.44 89 VAL A N 1
ATOM 693 C CA . VAL A 1 89 ? -16.442 -7.717 -2.629 1.00 90.44 89 VAL A CA 1
ATOM 694 C C . VAL A 1 89 ? -14.944 -7.722 -2.923 1.00 90.44 89 VAL A C 1
ATOM 696 O O . VAL A 1 89 ? -14.443 -8.691 -3.486 1.00 90.44 89 VAL A O 1
ATOM 699 N N . PHE A 1 90 ? -14.223 -6.690 -2.480 1.00 88.88 90 PHE A N 1
ATOM 700 C CA . PHE A 1 90 ? -12.775 -6.605 -2.643 1.00 88.88 90 PHE A CA 1
ATOM 701 C C . PHE A 1 90 ? -12.043 -7.724 -1.888 1.00 88.88 90 PHE A C 1
ATOM 703 O O . PHE A 1 90 ? -11.246 -8.438 -2.479 1.00 88.88 90 PHE A O 1
ATOM 710 N N . ILE A 1 91 ? -12.383 -7.962 -0.618 1.00 90.25 91 ILE A N 1
ATOM 711 C CA . ILE A 1 91 ? -11.832 -9.064 0.188 1.00 90.25 91 ILE A CA 1
ATOM 712 C C . ILE A 1 91 ? -12.100 -10.427 -0.461 1.00 90.25 91 ILE A C 1
ATOM 714 O O . ILE A 1 91 ? -11.234 -11.298 -0.440 1.00 90.25 91 ILE A O 1
ATOM 718 N N . ARG A 1 92 ? -13.288 -10.629 -1.044 1.00 90.19 92 ARG A N 1
ATOM 719 C CA . ARG A 1 92 ? -13.597 -11.864 -1.773 1.00 90.19 92 ARG A CA 1
ATOM 720 C C . ARG A 1 92 ? -12.686 -12.034 -2.986 1.00 90.19 92 ARG A C 1
ATOM 722 O O . ARG A 1 92 ? -12.134 -13.110 -3.151 1.00 90.19 92 ARG A O 1
ATOM 729 N N . MET A 1 93 ? -12.496 -10.978 -3.773 1.00 90.62 93 MET A N 1
ATOM 730 C CA . MET A 1 93 ? -11.571 -10.998 -4.906 1.00 90.62 93 MET A CA 1
ATOM 731 C C . MET A 1 93 ? -10.140 -11.342 -4.469 1.00 90.62 93 MET A C 1
ATOM 733 O O . MET A 1 93 ? -9.519 -12.175 -5.111 1.00 90.62 93 MET A O 1
ATOM 737 N N . LEU A 1 94 ? -9.640 -10.769 -3.365 1.00 90.75 94 LEU A N 1
ATOM 738 C C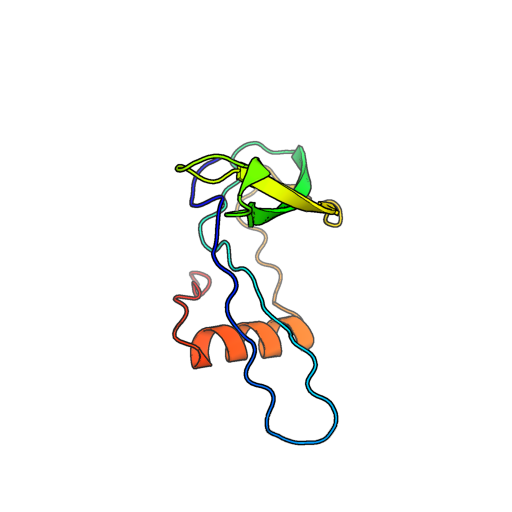A . LEU A 1 94 ? -8.310 -11.108 -2.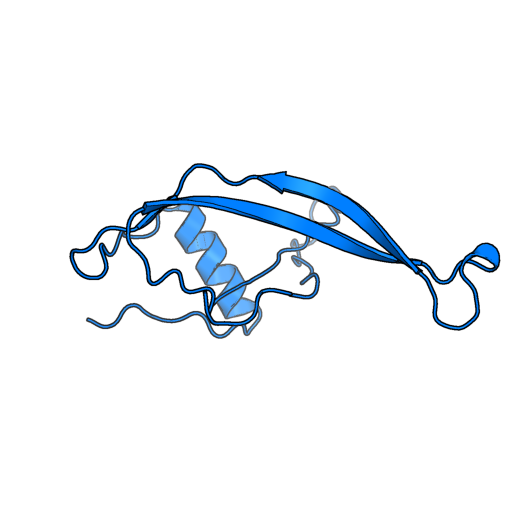836 1.00 90.75 94 LEU A CA 1
ATOM 739 C C . LEU A 1 94 ? -8.187 -12.605 -2.511 1.00 90.75 94 LEU A C 1
ATOM 741 O O . LEU A 1 94 ? -7.193 -13.236 -2.853 1.00 90.75 94 LEU A O 1
ATOM 745 N N . ARG A 1 95 ? -9.214 -13.189 -1.881 1.00 90.06 95 ARG A N 1
ATOM 746 C CA . ARG A 1 95 ? -9.245 -14.626 -1.561 1.00 90.06 95 ARG A CA 1
ATOM 747 C C . ARG A 1 95 ? -9.309 -15.499 -2.810 1.00 90.06 95 ARG A C 1
ATOM 749 O O . ARG A 1 95 ? -8.634 -16.521 -2.862 1.00 90.06 95 ARG A O 1
ATOM 756 N N . ASP A 1 96 ? -10.113 -15.100 -3.792 1.00 89.88 96 ASP A N 1
ATOM 757 C CA . ASP A 1 96 ? -10.235 -15.809 -5.070 1.00 89.88 96 ASP A CA 1
ATOM 758 C C . ASP A 1 96 ? -8.902 -15.774 -5.855 1.00 89.88 96 ASP A C 1
ATOM 760 O O . ASP A 1 96 ? -8.602 -16.717 -6.582 1.00 89.88 96 ASP A O 1
ATOM 764 N N . ASP A 1 97 ? -8.080 -14.736 -5.652 1.00 87.12 97 ASP A N 1
ATOM 765 C CA . ASP A 1 97 ? -6.718 -14.596 -6.196 1.00 87.12 97 ASP A CA 1
ATOM 766 C C . ASP A 1 97 ? -5.637 -15.320 -5.360 1.00 87.12 97 ASP A C 1
ATOM 768 O O . ASP A 1 97 ? -4.448 -15.250 -5.657 1.00 87.12 97 ASP A O 1
ATOM 772 N N . GLY A 1 98 ? -6.034 -16.039 -4.302 1.00 88.56 98 GLY A N 1
ATOM 773 C CA . GLY A 1 98 ? -5.133 -16.835 -3.463 1.00 88.56 98 GLY A CA 1
ATOM 774 C C . GLY A 1 98 ? -4.383 -16.051 -2.383 1.00 88.56 98 GLY A C 1
ATOM 775 O O . GLY A 1 98 ? -3.482 -16.609 -1.757 1.00 88.56 98 GLY A O 1
ATOM 776 N N . GLN A 1 99 ? -4.744 -14.788 -2.134 1.00 88.94 99 GLN A N 1
ATOM 777 C CA . GLN A 1 99 ? -4.152 -14.002 -1.051 1.00 88.94 99 GLN A CA 1
ATOM 778 C C . GLN A 1 99 ? -4.582 -14.545 0.316 1.00 88.94 99 GLN A C 1
ATOM 780 O O . GLN A 1 99 ? -5.760 -14.844 0.546 1.00 88.94 99 GLN A O 1
ATOM 785 N N . ASP A 1 100 ? -3.637 -14.597 1.253 1.00 86.44 100 ASP A N 1
ATOM 786 C CA . ASP A 1 100 ? -3.912 -14.959 2.642 1.00 86.44 100 ASP A CA 1
ATOM 787 C C . ASP A 1 100 ? -4.525 -13.761 3.377 1.00 86.44 100 ASP A C 1
ATOM 789 O O . ASP A 1 100 ? -3.830 -12.890 3.900 1.00 86.44 100 ASP A O 1
ATOM 793 N N . VAL A 1 101 ? -5.855 -13.653 3.323 1.00 85.06 101 VAL A N 1
ATOM 794 C CA . VAL A 1 101 ? -6.594 -12.570 3.977 1.00 85.06 101 VAL A CA 1
ATOM 795 C C . VAL A 1 101 ? -6.982 -12.997 5.394 1.00 85.06 101 VAL A C 1
ATOM 797 O O . VAL A 1 101 ? -7.869 -13.851 5.528 1.00 85.06 101 VAL A O 1
ATOM 800 N N . PRO A 1 102 ? -6.440 -12.351 6.447 1.00 75.69 102 PRO A N 1
ATOM 801 C CA . PRO A 1 102 ? -6.755 -12.706 7.822 1.00 75.69 102 PRO A CA 1
ATOM 802 C C . PRO A 1 102 ? -8.258 -12.630 8.097 1.00 75.69 102 PRO A C 1
ATOM 804 O O . PRO A 1 102 ? -8.932 -11.642 7.787 1.00 75.69 102 PRO A O 1
ATOM 807 N N . THR A 1 103 ? -8.810 -13.679 8.701 1.00 69.44 103 THR A N 1
ATOM 808 C CA . THR A 1 103 ? -10.140 -13.616 9.309 1.00 69.44 103 THR A CA 1
ATOM 809 C C . THR A 1 103 ? -10.028 -13.000 10.700 1.00 69.44 103 THR A C 1
ATOM 811 O O . THR A 1 103 ? -9.173 -13.441 11.468 1.00 69.44 103 THR A O 1
ATOM 814 N N . PRO A 1 104 ? -10.879 -12.018 11.057 1.00 61.91 104 PRO A N 1
ATOM 815 C CA . PRO A 1 104 ? -10.922 -11.500 12.419 1.00 61.91 104 PRO A CA 1
ATOM 816 C C . PRO A 1 104 ? -11.099 -12.656 13.409 1.00 61.91 104 PRO A C 1
ATOM 818 O O . PRO A 1 104 ? -11.970 -13.503 13.201 1.00 61.91 104 PRO A O 1
ATOM 821 N N . ALA A 1 105 ? -10.273 -12.699 14.455 1.00 57.19 105 ALA A N 1
ATOM 822 C CA . ALA A 1 105 ? -10.488 -13.618 15.565 1.00 57.19 105 ALA A CA 1
ATOM 823 C C . ALA A 1 105 ? -11.834 -13.279 16.230 1.00 57.19 105 ALA A C 1
ATOM 825 O O . ALA A 1 105 ? -12.141 -12.103 16.435 1.00 57.19 105 ALA A O 1
ATOM 826 N N . HIS A 1 106 ? -12.645 -14.310 16.472 1.00 46.22 106 HIS A N 1
ATOM 827 C CA . HIS A 1 106 ? -13.939 -14.205 17.145 1.00 46.22 106 HIS A CA 1
ATOM 828 C C . HIS A 1 106 ? -13.793 -13.924 18.639 1.00 46.22 106 HIS A C 1
ATOM 830 O O . HIS A 1 106 ? -12.848 -14.477 19.245 1.00 46.22 106 HIS A O 1
#

Nearest PDB structures (foldseek):
  8qu5-assembly1_U  TM=1.794E-01  e=4.744E+00  Homo sapiens
  8xt3-assembly1_LW  TM=1.487E-01  e=3.938E+00  Homo sapiens
  6zs9-assembly1_XU  TM=1.556E-01  e=6.080E+00  Homo sapiens

pLDDT: mean 82.68, std 12.31, range [46.22, 95.31]

Sequence (106 aa):
MDGKAADSAHPIAQNRSRGVRDQAYFFFPDLAIHAPGRYRLRISLMRMDYSPESGPDGAVVCDEQVDTRSITVEESGPNYSRPNSQERVFIRMLRDDGQDVPTPAH

InterPro domains:
  IPR037525 Velvet domain [PF11754] (22-51)
  IPR038491 Velvet domain superfamily [G3DSA:2.60.40.3960] (2-87)

Radius of gyration: 17.42 Å; Cα contacts (8 Å, |Δi|>4): 117; chains: 1; bounding box: 44×27×46 Å

Mean predicted aligned error: 8.31 Å

Solvent-accessible surface area (backbone atoms only — not comparable to full-atom values): 7103 Å² total; per-residue (Å²): 118,51,61,56,91,74,67,68,82,43,74,57,86,69,79,95,70,82,76,92,69,96,44,62,48,72,73,57,88,52,61,42,76,84,67,61,46,80,43,62,55,75,48,69,44,74,44,82,36,72,49,87,88,44,48,97,86,36,35,84,42,75,79,46,75,49,72,50,73,79,43,77,41,65,83,66,73,88,81,81,74,79,73,52,76,67,52,48,53,50,53,48,50,42,47,76,72,68,47,87,71,85,74,82,84,130